Protein AF-A0A0Q5NNZ1-F1 (afdb_monomer_lite)

Radius of gyration: 16.27 Å; chains: 1; bounding box: 31×45×41 Å

Secondary structure (DSSP, 8-state):
---SSTTTTTTTT--HHHHHHHHHHH--HHHHHHHHHHHHHHHHTT-TTGGGSSS--HHHHHHHHHHHHHHHHHHHHHHHTTSS-----

pLDDT: mean 70.69, std 14.42, range [41.53, 89.06]

Foldseek 3Di:
DDDPPVPPVVVVPDALVRLQVVLVVPDDPVRLVVLVVLVCCCVVVVDPCSVVPDPADPVNSVVSVVSVVSNVVSVVVCCVVVVDPDDDD

Structure (mmCIF, N/CA/C/O backbone):
data_AF-A0A0Q5NNZ1-F1
#
_entry.id   AF-A0A0Q5NNZ1-F1
#
loop_
_atom_site.group_PDB
_atom_site.id
_atom_site.type_symbol
_atom_site.label_atom_id
_atom_site.label_alt_id
_atom_site.label_comp_id
_atom_site.label_asym_id
_atom_site.label_entity_id
_atom_site.label_seq_id
_atom_site.pdbx_PDB_ins_code
_atom_site.Cartn_x
_atom_site.Cartn_y
_atom_site.Cartn_z
_atom_site.occupancy
_atom_site.B_iso_or_equiv
_atom_site.auth_seq_id
_atom_site.auth_comp_id
_atom_site.auth_asym_id
_atom_site.auth_atom_id
_atom_site.pdbx_PDB_model_num
ATOM 1 N N . MET A 1 1 ? 12.596 30.151 -0.303 1.00 41.75 1 MET A N 1
ATOM 2 C CA . MET A 1 1 ? 12.304 28.857 -0.946 1.00 41.75 1 MET A CA 1
ATOM 3 C C . MET A 1 1 ? 12.416 27.811 0.150 1.00 41.75 1 MET A C 1
ATOM 5 O O . MET A 1 1 ? 13.527 27.447 0.496 1.00 41.75 1 MET A O 1
ATOM 9 N N . SER A 1 2 ? 11.294 27.456 0.774 1.00 42.50 2 SER A N 1
ATOM 10 C CA . SER A 1 2 ? 11.207 26.424 1.815 1.00 42.50 2 SER A CA 1
ATOM 11 C C . SER A 1 2 ? 9.897 25.689 1.579 1.00 42.50 2 SER A C 1
ATOM 13 O O . SER A 1 2 ? 8.838 26.241 1.854 1.00 42.50 2 SER A O 1
ATOM 15 N N . THR A 1 3 ? 9.965 24.504 0.983 1.00 46.28 3 THR A N 1
ATOM 16 C CA . THR A 1 3 ? 8.795 23.648 0.713 1.00 46.28 3 THR A CA 1
ATOM 17 C C . THR A 1 3 ? 9.045 22.202 1.143 1.00 46.28 3 THR A C 1
ATOM 19 O O . THR A 1 3 ? 8.375 21.300 0.662 1.00 46.28 3 THR A O 1
ATOM 22 N N . SER A 1 4 ? 10.014 21.962 2.032 1.00 49.94 4 SER A N 1
ATOM 23 C CA . SER A 1 4 ? 10.429 20.600 2.398 1.00 49.94 4 SER A CA 1
ATOM 24 C C . SER A 1 4 ? 9.881 20.112 3.744 1.00 49.94 4 SER A C 1
ATOM 26 O O . SER A 1 4 ? 9.879 18.909 3.968 1.00 49.94 4 SER A O 1
ATOM 28 N N . ASP A 1 5 ? 9.366 20.997 4.605 1.00 43.38 5 ASP A N 1
ATOM 29 C CA . ASP A 1 5 ? 8.893 20.614 5.951 1.00 43.38 5 ASP A CA 1
ATOM 30 C C . ASP A 1 5 ? 7.370 20.402 6.033 1.00 43.38 5 ASP A C 1
ATOM 32 O O . ASP A 1 5 ? 6.869 19.776 6.962 1.00 43.38 5 ASP A O 1
ATOM 36 N N . SER A 1 6 ? 6.611 20.875 5.041 1.00 41.53 6 SER A N 1
ATOM 37 C CA . SER A 1 6 ? 5.142 20.931 5.099 1.00 41.53 6 SER A CA 1
ATOM 38 C C . SER A 1 6 ? 4.439 19.585 4.903 1.00 41.53 6 SER A C 1
ATOM 40 O O . SER A 1 6 ? 3.266 19.470 5.235 1.00 41.53 6 SER A O 1
ATOM 42 N N . ASN A 1 7 ? 5.132 18.571 4.378 1.00 45.19 7 ASN A N 1
ATOM 43 C CA . ASN A 1 7 ? 4.523 17.266 4.102 1.00 45.19 7 ASN A CA 1
ATOM 44 C C . ASN A 1 7 ? 4.684 16.266 5.254 1.00 45.19 7 ASN A C 1
ATOM 46 O O . ASN A 1 7 ? 3.914 15.319 5.320 1.00 45.19 7 ASN A O 1
ATOM 50 N N . LEU A 1 8 ? 5.642 16.451 6.171 1.00 42.03 8 LEU A N 1
ATOM 51 C CA . LEU A 1 8 ? 5.861 15.507 7.279 1.00 42.03 8 LEU A CA 1
ATOM 52 C C . LEU A 1 8 ? 4.895 15.719 8.453 1.00 42.03 8 LEU A C 1
ATOM 54 O O . LEU A 1 8 ? 4.495 14.748 9.093 1.00 42.03 8 LEU A O 1
ATOM 58 N N . GLU A 1 9 ? 4.486 16.961 8.724 1.00 43.53 9 GLU A N 1
ATOM 59 C CA . GLU A 1 9 ? 3.516 17.251 9.793 1.00 43.53 9 GLU A CA 1
ATOM 60 C C . GLU A 1 9 ? 2.104 16.751 9.454 1.00 43.53 9 GLU A C 1
ATOM 62 O O . GLU A 1 9 ? 1.355 16.367 10.352 1.00 43.53 9 GLU A O 1
ATOM 67 N N . ASP A 1 10 ? 1.766 16.663 8.165 1.00 48.75 10 ASP A N 1
ATOM 68 C CA . ASP A 1 10 ? 0.453 16.199 7.702 1.00 48.75 10 ASP A CA 1
ATOM 69 C C . ASP A 1 10 ? 0.330 14.660 7.680 1.00 48.75 10 ASP A C 1
ATOM 71 O O . ASP A 1 10 ? -0.766 14.101 7.654 1.00 48.75 10 ASP A O 1
ATOM 75 N N . ILE A 1 11 ? 1.461 13.948 7.746 1.00 47.16 11 ILE A N 1
ATOM 76 C CA . ILE A 1 11 ? 1.511 12.477 7.761 1.00 47.16 11 ILE A CA 1
ATOM 77 C C . ILE A 1 11 ? 1.214 11.922 9.166 1.00 47.16 11 ILE A C 1
ATOM 79 O O . ILE A 1 11 ? 0.594 10.868 9.292 1.00 47.16 11 ILE A O 1
ATOM 83 N N . ASN A 1 12 ? 1.555 12.657 10.232 1.00 53.56 12 ASN A N 1
ATOM 84 C CA . ASN A 1 12 ? 1.268 12.258 11.620 1.00 53.56 12 ASN A CA 1
ATOM 85 C C . ASN A 1 12 ? -0.169 12.576 12.089 1.00 53.56 12 ASN A C 1
ATOM 87 O O . ASN A 1 12 ? -0.519 12.256 13.225 1.00 53.56 12 ASN A O 1
ATOM 91 N N . SER A 1 13 ? -1.001 13.212 11.256 1.00 63.53 13 SER A N 1
ATOM 92 C CA . SER A 1 13 ? -2.353 13.659 11.635 1.00 63.53 13 SER A CA 1
ATOM 93 C C . SER A 1 13 ? -3.475 12.694 11.220 1.00 63.53 13 SER A C 1
ATOM 95 O O . SER A 1 13 ? -4.605 12.815 11.703 1.00 63.53 13 SER A O 1
ATOM 97 N N . LYS A 1 14 ? -3.190 11.733 10.330 1.00 72.19 14 LYS A N 1
ATOM 98 C CA . LYS A 1 14 ? -4.208 10.838 9.767 1.00 72.19 14 LYS A CA 1
ATOM 99 C C . LYS A 1 14 ? -4.577 9.737 10.757 1.00 72.19 14 LYS A C 1
ATOM 101 O O . LYS A 1 14 ? -3.727 9.031 11.287 1.00 72.19 14 LYS A O 1
ATOM 106 N N . THR A 1 15 ? -5.873 9.545 10.969 1.00 85.12 15 THR A N 1
ATOM 107 C CA . THR A 1 15 ? -6.382 8.373 11.693 1.00 85.12 15 THR A CA 1
ATOM 108 C C . THR A 1 15 ? -6.179 7.099 10.861 1.00 85.12 15 THR A C 1
ATOM 110 O O . THR A 1 15 ? -6.163 7.177 9.628 1.00 85.12 15 THR A O 1
ATOM 113 N N . PRO A 1 16 ? -6.119 5.907 11.482 1.00 82.19 16 PRO A N 1
ATOM 114 C CA . PRO A 1 16 ? -6.016 4.645 10.745 1.00 82.19 16 PRO A CA 1
ATOM 115 C C . PRO A 1 16 ? -7.100 4.472 9.665 1.00 82.19 16 PRO A C 1
ATOM 117 O O . PRO A 1 16 ? -6.822 3.990 8.571 1.00 82.19 16 PRO A O 1
ATOM 120 N N . ALA A 1 17 ? -8.326 4.940 9.925 1.00 80.56 17 ALA A N 1
ATOM 121 C CA . ALA A 1 17 ? -9.411 4.923 8.943 1.00 80.56 17 ALA A CA 1
ATOM 122 C C . ALA A 1 17 ? -9.113 5.808 7.719 1.00 80.56 17 ALA A C 1
ATOM 124 O O . ALA A 1 17 ? -9.343 5.383 6.590 1.00 80.56 17 ALA A O 1
ATOM 125 N N . GLN A 1 18 ? -8.550 7.001 7.930 1.00 81.62 18 GLN A N 1
ATOM 126 C CA . GLN A 1 18 ? -8.149 7.905 6.846 1.00 81.62 18 GLN A CA 1
ATOM 127 C C . GLN A 1 18 ? -6.960 7.362 6.050 1.00 81.62 18 GLN A C 1
ATOM 129 O O . GLN A 1 18 ? -6.895 7.575 4.844 1.00 81.62 18 GLN A O 1
ATOM 134 N N . MET A 1 19 ? -6.033 6.645 6.691 1.00 80.69 19 MET A N 1
ATOM 135 C CA . MET A 1 19 ? -4.933 5.967 5.993 1.00 80.69 19 MET A CA 1
ATOM 136 C C . MET A 1 19 ? -5.460 4.853 5.078 1.00 80.69 19 MET A C 1
ATOM 138 O O . MET A 1 19 ? -5.095 4.792 3.905 1.00 80.69 19 MET A O 1
ATOM 142 N N . ILE A 1 20 ? -6.389 4.030 5.576 1.00 82.06 20 ILE A N 1
ATOM 143 C CA . ILE A 1 20 ? -7.047 2.977 4.786 1.00 82.06 20 ILE A CA 1
ATOM 144 C C . ILE A 1 20 ? -7.835 3.582 3.616 1.00 82.06 20 ILE A C 1
ATOM 146 O O . ILE A 1 20 ? -7.711 3.125 2.481 1.00 82.06 20 ILE A O 1
ATOM 150 N N . GLU A 1 21 ? -8.625 4.625 3.870 1.00 81.81 21 GLU A N 1
ATOM 151 C CA . GLU A 1 21 ? -9.394 5.323 2.835 1.00 81.81 21 GLU A CA 1
ATOM 152 C C . GLU A 1 21 ? -8.475 5.951 1.775 1.00 81.81 21 GLU A C 1
ATOM 154 O O . GLU A 1 21 ? -8.703 5.787 0.576 1.00 81.81 21 GLU A O 1
ATOM 159 N N . SER A 1 22 ? -7.387 6.601 2.200 1.00 80.25 22 SER A N 1
ATOM 160 C CA . SER A 1 22 ? -6.374 7.172 1.307 1.00 80.25 22 SER A CA 1
ATOM 161 C C . SER A 1 22 ? -5.746 6.103 0.412 1.00 80.25 22 SER A C 1
ATOM 163 O O . SER A 1 22 ? -5.579 6.336 -0.786 1.00 80.25 22 SER A O 1
ATOM 165 N N . PHE A 1 23 ? -5.442 4.921 0.956 1.00 83.44 23 PHE A N 1
ATOM 166 C CA . PHE A 1 23 ? -4.901 3.806 0.183 1.00 83.44 23 PHE A CA 1
ATOM 167 C C . PHE A 1 23 ? -5.863 3.364 -0.929 1.00 83.44 23 PHE A C 1
ATOM 169 O O . PHE A 1 23 ? -5.472 3.320 -2.096 1.00 83.44 23 PHE A O 1
ATOM 176 N N . TYR A 1 24 ? -7.133 3.103 -0.597 1.00 80.25 24 TYR A N 1
ATOM 177 C CA . TYR A 1 24 ? -8.134 2.656 -1.575 1.00 80.25 24 TYR A CA 1
ATOM 178 C C . TYR A 1 24 ? -8.489 3.718 -2.621 1.00 80.25 24 TYR A C 1
ATOM 180 O O . TYR A 1 24 ? -8.804 3.372 -3.759 1.00 80.25 24 TYR A O 1
ATOM 188 N N . ASN A 1 25 ? -8.425 5.001 -2.260 1.00 82.00 25 ASN A N 1
ATOM 189 C CA . ASN A 1 25 ? -8.665 6.099 -3.198 1.00 82.00 25 ASN A CA 1
ATOM 190 C C . ASN A 1 25 ? -7.498 6.307 -4.173 1.00 82.00 25 ASN A C 1
ATOM 192 O O . ASN A 1 25 ? -7.707 6.778 -5.291 1.00 82.00 25 ASN A O 1
ATOM 196 N N . THR A 1 26 ? -6.275 5.968 -3.759 1.00 78.25 26 THR A N 1
ATOM 197 C CA . THR A 1 26 ? -5.054 6.234 -4.537 1.00 78.25 26 THR A CA 1
ATOM 198 C C . THR A 1 26 ? -4.650 5.047 -5.410 1.00 78.25 26 THR A C 1
ATOM 200 O O . THR A 1 26 ? -4.102 5.230 -6.502 1.00 78.25 26 THR A O 1
ATOM 203 N N . HIS A 1 27 ? -4.930 3.820 -4.961 1.00 80.19 27 HIS A N 1
ATOM 204 C CA . HIS A 1 27 ? -4.456 2.606 -5.618 1.00 80.19 27 HIS A CA 1
ATOM 205 C C . HIS A 1 27 ? -5.579 1.606 -5.869 1.00 80.19 27 HIS A C 1
ATOM 207 O O . HIS A 1 27 ? -6.354 1.256 -4.983 1.00 80.19 27 HIS A O 1
ATOM 213 N N . THR A 1 28 ? -5.618 1.074 -7.089 1.00 82.50 28 THR A N 1
ATOM 214 C CA . THR A 1 28 ? -6.441 -0.094 -7.410 1.00 82.50 28 THR A CA 1
ATOM 215 C C . THR A 1 28 ? -5.667 -1.375 -7.110 1.00 82.50 28 THR A C 1
ATOM 217 O O . THR A 1 28 ? -4.437 -1.410 -7.190 1.00 82.50 28 THR A O 1
ATOM 220 N N . ILE A 1 29 ? -6.388 -2.464 -6.825 1.00 78.12 29 ILE A N 1
ATOM 221 C CA . ILE A 1 29 ? -5.787 -3.794 -6.622 1.00 78.12 29 ILE A CA 1
ATOM 222 C C . ILE A 1 29 ? -4.901 -4.185 -7.816 1.00 78.12 29 ILE A C 1
ATOM 224 O O . ILE A 1 29 ? -3.824 -4.747 -7.629 1.00 78.12 29 ILE A O 1
ATOM 228 N N . ASP A 1 30 ? -5.336 -3.873 -9.037 1.00 77.31 30 ASP A N 1
ATOM 229 C CA . ASP A 1 30 ? -4.593 -4.207 -10.253 1.00 77.31 30 ASP A CA 1
ATOM 230 C C . ASP A 1 30 ? -3.301 -3.395 -10.386 1.00 77.31 30 ASP A C 1
ATOM 232 O O . ASP A 1 30 ? -2.276 -3.958 -10.768 1.00 77.31 30 ASP A O 1
ATOM 236 N N . LYS A 1 31 ? -3.313 -2.112 -9.992 1.00 77.75 31 LYS A N 1
ATOM 237 C CA . LYS A 1 31 ? -2.108 -1.273 -9.949 1.00 77.75 31 LYS A CA 1
ATOM 238 C C . LYS A 1 31 ? -1.091 -1.834 -8.954 1.00 77.75 31 LYS A C 1
ATOM 240 O O . LYS A 1 31 ? 0.060 -2.033 -9.316 1.00 77.75 31 LYS A O 1
ATOM 245 N N . VAL A 1 32 ? -1.534 -2.186 -7.744 1.00 79.00 32 VAL A N 1
ATOM 246 C CA . VAL A 1 32 ? -0.668 -2.803 -6.723 1.00 79.00 32 VAL A CA 1
ATOM 247 C C . VAL A 1 32 ? -0.054 -4.109 -7.235 1.00 79.00 32 VAL A C 1
ATOM 249 O O . VAL A 1 32 ? 1.150 -4.318 -7.115 1.00 79.00 32 VAL A O 1
ATOM 252 N N . LYS A 1 33 ? -0.861 -4.988 -7.843 1.00 76.69 33 LYS A N 1
ATOM 253 C CA . LYS A 1 33 ? -0.381 -6.264 -8.396 1.00 76.69 33 LYS A CA 1
ATOM 254 C C . LYS A 1 33 ? 0.656 -6.071 -9.498 1.00 76.69 33 LYS A C 1
ATOM 256 O O . LYS A 1 33 ? 1.661 -6.777 -9.492 1.00 76.69 33 LYS A O 1
ATOM 261 N N . LEU A 1 34 ? 0.399 -5.158 -10.434 1.00 78.69 34 LEU A N 1
ATOM 262 C CA . LEU A 1 34 ? 1.304 -4.882 -11.546 1.00 78.69 34 LEU A CA 1
ATOM 263 C C . LEU A 1 34 ? 2.648 -4.360 -11.025 1.00 78.69 34 LEU A C 1
ATOM 265 O O . LEU A 1 34 ? 3.682 -4.947 -11.329 1.00 78.69 34 LEU A O 1
ATOM 269 N N . THR A 1 35 ? 2.620 -3.359 -10.144 1.00 76.94 35 THR A N 1
ATOM 270 C CA . THR A 1 35 ? 3.830 -2.776 -9.554 1.00 76.94 35 THR A CA 1
ATOM 271 C C . THR A 1 35 ? 4.642 -3.794 -8.744 1.00 76.94 35 THR A C 1
ATOM 273 O O . THR A 1 35 ? 5.866 -3.837 -8.854 1.00 76.94 35 THR A O 1
ATOM 276 N N . LEU A 1 36 ? 3.992 -4.667 -7.963 1.00 79.62 36 LEU A N 1
ATOM 277 C CA . LEU A 1 36 ? 4.688 -5.727 -7.221 1.00 79.62 36 LEU A CA 1
ATOM 278 C C . LEU A 1 36 ? 5.309 -6.782 -8.147 1.00 79.62 36 LEU A C 1
ATOM 280 O O . LEU A 1 36 ? 6.425 -7.242 -7.896 1.00 79.62 36 LEU A O 1
ATOM 284 N N . LEU A 1 37 ? 4.604 -7.171 -9.215 1.00 74.31 37 LEU A N 1
ATOM 285 C CA . LEU A 1 37 ? 5.122 -8.104 -10.215 1.00 74.31 37 LEU A CA 1
ATOM 286 C C . LEU A 1 37 ? 6.358 -7.529 -10.917 1.00 74.31 37 LEU A C 1
ATOM 288 O O . LEU A 1 37 ? 7.332 -8.249 -11.124 1.00 74.31 37 LEU A O 1
ATOM 292 N N . GLU A 1 38 ? 6.337 -6.240 -11.240 1.00 71.50 38 GLU A N 1
ATOM 293 C CA . GLU A 1 38 ? 7.446 -5.530 -11.880 1.00 71.50 38 GLU A CA 1
ATOM 294 C C . GLU A 1 38 ? 8.657 -5.399 -10.954 1.00 71.50 38 GLU A C 1
ATOM 296 O O . GLU A 1 38 ? 9.773 -5.731 -11.354 1.00 71.50 38 GLU A O 1
ATOM 301 N N . ALA A 1 39 ? 8.444 -5.011 -9.692 1.00 71.38 39 ALA A N 1
ATOM 302 C CA . ALA A 1 39 ? 9.508 -4.963 -8.690 1.00 71.38 39 ALA A CA 1
ATOM 303 C C . ALA A 1 39 ? 10.162 -6.344 -8.499 1.00 71.38 39 ALA A C 1
ATOM 305 O O . ALA A 1 39 ? 11.391 -6.463 -8.457 1.00 71.38 39 ALA A O 1
ATOM 306 N N . PHE A 1 40 ? 9.349 -7.406 -8.453 1.00 72.50 40 PHE A N 1
ATOM 307 C CA . PHE A 1 40 ? 9.842 -8.780 -8.388 1.00 72.50 40 PHE A CA 1
ATOM 308 C C . PHE A 1 40 ? 10.638 -9.167 -9.638 1.00 72.50 40 PHE A C 1
ATOM 310 O O . PHE A 1 40 ? 11.711 -9.749 -9.510 1.00 72.50 40 PHE A O 1
ATOM 317 N N . GLN A 1 41 ? 10.154 -8.838 -10.839 1.00 67.25 41 GLN A N 1
ATOM 318 C CA . GLN A 1 41 ? 10.866 -9.111 -12.090 1.00 67.25 41 GLN A CA 1
ATOM 319 C C . GLN A 1 41 ? 12.213 -8.382 -12.152 1.00 67.25 41 GLN A C 1
ATOM 321 O O . GLN A 1 41 ? 13.215 -9.009 -12.492 1.00 67.25 41 GLN A O 1
ATOM 326 N N . GLY A 1 42 ? 12.265 -7.103 -11.767 1.00 66.44 42 GLY A N 1
ATOM 327 C CA . GLY A 1 42 ? 13.506 -6.326 -11.711 1.00 66.44 42 GLY A CA 1
ATOM 328 C C . GLY A 1 42 ? 14.537 -6.924 -10.747 1.00 66.44 42 GLY A C 1
ATOM 329 O O . GLY A 1 42 ? 15.713 -7.045 -11.092 1.00 66.44 42 GLY A O 1
ATOM 330 N N . TYR A 1 43 ? 14.096 -7.370 -9.566 1.00 65.94 43 TYR A N 1
ATOM 331 C CA . TYR A 1 43 ? 14.965 -8.023 -8.584 1.00 65.94 43 TYR A CA 1
ATOM 332 C C . TYR A 1 43 ? 15.409 -9.429 -9.026 1.00 65.94 43 TYR A C 1
ATOM 334 O O . TYR A 1 43 ? 16.597 -9.749 -8.998 1.00 65.94 43 TYR A O 1
ATOM 342 N N . ALA A 1 44 ? 14.466 -10.272 -9.458 1.00 65.69 44 ALA A N 1
ATOM 343 C CA . ALA A 1 44 ? 14.708 -11.679 -9.778 1.00 65.69 44 ALA A CA 1
ATOM 344 C C . ALA A 1 44 ? 15.554 -11.871 -11.043 1.00 65.69 44 ALA A C 1
ATOM 346 O O . ALA A 1 44 ? 16.326 -12.826 -11.125 1.00 65.69 44 ALA A O 1
ATOM 347 N N . LEU A 1 45 ? 15.430 -10.974 -12.025 1.00 64.06 45 LEU A N 1
ATOM 348 C CA . LEU A 1 45 ? 16.207 -11.049 -13.262 1.00 64.06 45 LEU A CA 1
ATOM 349 C C . LEU A 1 45 ? 17.621 -10.469 -13.113 1.00 64.06 45 LEU A C 1
ATOM 351 O O . LEU A 1 45 ? 18.410 -10.584 -14.048 1.00 64.06 45 LEU A O 1
ATOM 355 N N . ASN A 1 46 ? 17.961 -9.896 -11.946 1.00 58.59 46 ASN A N 1
ATOM 356 C CA . ASN A 1 46 ? 19.239 -9.229 -11.661 1.00 58.59 46 ASN A CA 1
ATOM 357 C C . ASN A 1 46 ? 19.648 -8.244 -12.771 1.00 58.59 46 ASN A C 1
ATOM 359 O O . ASN A 1 46 ? 20.828 -8.051 -13.074 1.00 58.59 46 ASN A O 1
ATOM 363 N N . ASP A 1 47 ? 18.640 -7.667 -13.418 1.00 56.62 47 ASP A N 1
ATOM 364 C CA . ASP A 1 47 ? 18.790 -6.905 -14.633 1.00 56.62 47 ASP A CA 1
ATOM 365 C C . ASP A 1 47 ? 18.221 -5.517 -14.387 1.00 56.62 47 ASP A C 1
ATOM 367 O O . ASP A 1 47 ? 17.012 -5.293 -14.413 1.00 56.62 47 ASP A O 1
ATOM 371 N N . LYS A 1 48 ? 19.119 -4.554 -14.164 1.00 53.00 48 LYS A N 1
ATOM 372 C CA . LYS A 1 48 ? 18.759 -3.131 -14.138 1.00 53.00 48 LYS A CA 1
ATOM 373 C C . LYS A 1 48 ? 18.185 -2.659 -15.483 1.00 53.00 48 LYS A C 1
ATOM 375 O O . LYS A 1 48 ? 17.609 -1.580 -15.544 1.00 53.00 48 LYS A O 1
ATOM 380 N N . SER A 1 49 ? 18.315 -3.461 -16.545 1.00 52.53 49 SER A N 1
ATOM 381 C CA . SER A 1 49 ? 17.668 -3.259 -17.842 1.00 52.53 49 SER A CA 1
ATOM 382 C C . SER A 1 49 ? 16.213 -3.762 -17.873 1.00 52.53 49 SER A C 1
ATOM 384 O O . SER A 1 49 ? 15.459 -3.389 -18.766 1.00 52.53 49 SER A O 1
ATOM 386 N N . GLY A 1 50 ? 15.758 -4.515 -16.863 1.00 48.59 50 GLY A N 1
ATOM 387 C CA . GLY A 1 50 ? 14.359 -4.938 -16.705 1.00 48.59 50 GLY A CA 1
ATOM 388 C C . GLY A 1 50 ? 13.380 -3.780 -16.480 1.00 48.59 50 GLY A C 1
ATOM 389 O O . GLY A 1 50 ? 12.201 -3.908 -16.797 1.00 48.59 50 GLY A O 1
ATOM 390 N N . PHE A 1 51 ? 13.883 -2.619 -16.049 1.00 50.97 51 PHE A N 1
ATOM 391 C CA . PHE A 1 51 ? 13.132 -1.360 -16.020 1.00 50.97 51 PHE A CA 1
ATOM 392 C C . PHE A 1 51 ? 12.900 -0.751 -17.422 1.00 50.97 51 PHE A C 1
ATOM 394 O O . PHE A 1 51 ? 12.182 0.232 -17.548 1.00 50.97 51 PHE A O 1
ATOM 401 N N . LEU A 1 52 ? 13.475 -1.306 -18.503 1.00 49.66 52 LEU A N 1
ATOM 402 C CA . LEU A 1 52 ? 13.425 -0.715 -19.855 1.00 49.66 52 LEU A CA 1
ATOM 403 C C . LEU A 1 52 ? 12.235 -1.150 -20.723 1.00 49.66 52 LEU A C 1
ATOM 405 O O . LEU A 1 52 ? 12.280 -0.958 -21.940 1.00 49.66 52 LEU A O 1
ATOM 409 N N . LYS A 1 53 ? 11.174 -1.745 -20.169 1.00 51.78 53 LYS A N 1
ATOM 410 C CA . LYS A 1 53 ? 10.029 -2.163 -21.005 1.00 51.78 53 LYS A CA 1
ATOM 411 C C . LYS A 1 53 ? 8.653 -1.704 -20.569 1.00 51.78 53 LYS A C 1
ATOM 413 O O . LYS A 1 53 ? 7.726 -1.872 -21.359 1.00 51.78 53 LYS A O 1
ATOM 418 N N . LEU A 1 54 ? 8.501 -1.118 -19.391 1.00 53.84 54 LEU A N 1
ATOM 419 C CA . LEU A 1 54 ? 7.208 -0.633 -18.928 1.00 53.84 54 LEU A CA 1
ATOM 420 C C . LEU A 1 54 ? 7.411 0.755 -18.331 1.00 53.84 54 LEU A C 1
ATOM 422 O O . LEU A 1 54 ? 8.397 0.995 -17.645 1.00 53.84 54 LEU A O 1
ATOM 426 N N . ASP A 1 55 ? 6.513 1.669 -18.688 1.00 60.44 55 ASP A N 1
ATOM 427 C CA . ASP A 1 55 ? 6.549 3.122 -18.454 1.00 60.44 55 ASP A CA 1
ATOM 428 C C . ASP A 1 55 ? 6.328 3.487 -16.967 1.00 60.44 55 ASP A C 1
ATOM 430 O O . ASP A 1 55 ? 5.636 4.450 -16.645 1.00 60.44 55 ASP A O 1
ATOM 434 N N . ILE A 1 56 ? 6.846 2.657 -16.053 1.00 64.06 56 ILE A N 1
ATOM 435 C CA . ILE A 1 56 ? 6.683 2.764 -14.604 1.00 64.06 56 ILE A CA 1
ATOM 436 C C . ILE A 1 56 ? 8.051 3.023 -13.975 1.00 64.06 56 ILE A C 1
ATOM 438 O O . ILE A 1 56 ? 8.966 2.201 -14.039 1.00 64.06 56 ILE A O 1
ATOM 442 N N . GLY A 1 57 ? 8.196 4.214 -13.396 1.00 69.81 57 GLY A N 1
ATOM 443 C CA . GLY A 1 57 ? 9.443 4.678 -12.790 1.00 69.81 57 GLY A CA 1
ATOM 444 C C . GLY A 1 57 ? 9.676 4.125 -11.381 1.00 69.81 57 GLY A C 1
ATOM 445 O O . GLY A 1 57 ? 8.741 3.742 -10.682 1.00 69.81 57 GLY A O 1
ATOM 446 N N . GLU A 1 58 ? 10.932 4.158 -10.926 1.00 71.31 58 GLU A N 1
ATOM 447 C CA . GLU A 1 58 ? 11.343 3.773 -9.561 1.00 71.31 58 GLU A CA 1
ATOM 448 C C . GLU A 1 58 ? 10.564 4.529 -8.465 1.00 71.31 58 GLU A C 1
ATOM 450 O O . GLU A 1 58 ? 10.225 3.962 -7.426 1.00 71.31 58 GLU A O 1
ATOM 455 N N . GLU A 1 59 ? 10.218 5.792 -8.719 1.00 75.44 59 GLU A N 1
ATOM 456 C CA . GLU A 1 59 ? 9.402 6.627 -7.830 1.00 75.44 59 GLU A CA 1
ATOM 457 C C . GLU A 1 59 ? 7.995 6.047 -7.630 1.00 75.44 59 GLU A C 1
ATOM 459 O O . GLU A 1 59 ? 7.552 5.886 -6.499 1.00 75.44 59 GLU A O 1
ATOM 464 N N . GLN A 1 60 ? 7.333 5.616 -8.707 1.00 74.19 60 GLN A N 1
ATOM 465 C CA . GLN A 1 60 ? 5.996 5.016 -8.632 1.00 74.19 60 GLN A CA 1
ATOM 466 C C . GLN A 1 60 ? 6.006 3.673 -7.897 1.00 74.19 60 GLN A C 1
ATOM 468 O O . GLN A 1 60 ? 5.061 3.344 -7.180 1.00 74.19 60 GLN A O 1
ATOM 473 N N . VAL A 1 61 ? 7.079 2.894 -8.060 1.00 76.50 61 VAL A N 1
ATOM 474 C CA . VAL A 1 61 ? 7.276 1.658 -7.296 1.00 76.50 61 VAL A CA 1
ATOM 475 C C . VAL A 1 61 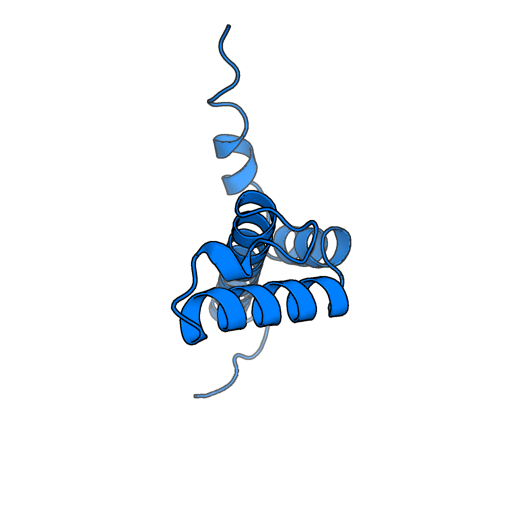? 7.395 1.984 -5.808 1.00 76.50 61 VAL A C 1
ATOM 477 O O . VAL A 1 61 ? 6.710 1.372 -4.988 1.00 76.50 61 VAL A O 1
ATOM 480 N N . SER A 1 62 ? 8.213 2.982 -5.470 1.00 76.25 62 SER A N 1
ATOM 481 C CA . SER A 1 62 ? 8.444 3.420 -4.090 1.00 76.25 62 SER A CA 1
ATOM 482 C C . SER A 1 62 ? 7.157 3.933 -3.435 1.00 76.25 62 SER A C 1
ATOM 484 O O . SER A 1 62 ? 6.816 3.481 -2.347 1.00 76.25 62 SER A O 1
ATOM 486 N N . GLU A 1 63 ? 6.368 4.755 -4.136 1.00 81.06 63 GLU A N 1
ATOM 487 C CA . GLU A 1 63 ? 5.064 5.246 -3.665 1.00 81.06 63 GLU A CA 1
ATOM 488 C C . GLU A 1 63 ? 4.088 4.114 -3.312 1.00 81.06 63 GLU A C 1
ATOM 490 O O . GLU A 1 63 ? 3.363 4.192 -2.314 1.00 81.06 63 GLU A O 1
ATOM 495 N N . VAL A 1 64 ? 4.043 3.049 -4.121 1.00 80.38 64 VAL A N 1
ATOM 496 C CA . VAL A 1 64 ? 3.184 1.886 -3.851 1.00 80.38 64 VAL A CA 1
ATOM 497 C C . VAL A 1 64 ? 3.672 1.127 -2.618 1.00 80.38 64 VAL A C 1
ATOM 499 O O . VAL A 1 64 ? 2.847 0.742 -1.789 1.00 80.38 64 VAL A O 1
ATOM 502 N N . PHE 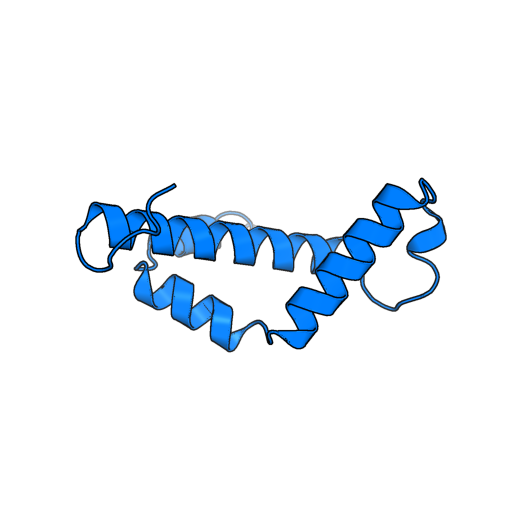A 1 65 ? 4.985 0.934 -2.459 1.00 81.88 65 PHE A N 1
ATOM 503 C CA . PHE A 1 65 ? 5.541 0.301 -1.259 1.00 81.88 65 PHE A CA 1
ATOM 504 C C . PHE A 1 65 ? 5.275 1.125 0.002 1.00 81.88 65 PHE A C 1
ATOM 506 O O . PHE A 1 65 ? 4.809 0.560 0.991 1.00 81.88 65 PHE A O 1
ATOM 513 N N . ASP A 1 66 ? 5.486 2.440 -0.042 1.00 82.88 66 ASP A N 1
ATOM 514 C CA . ASP A 1 66 ? 5.202 3.336 1.081 1.00 82.88 66 ASP A CA 1
ATOM 515 C C . ASP A 1 66 ? 3.717 3.283 1.463 1.00 82.88 66 ASP A C 1
ATOM 517 O O . ASP A 1 66 ? 3.375 3.079 2.629 1.00 82.88 66 ASP A O 1
ATOM 521 N N . SER A 1 67 ? 2.825 3.329 0.469 1.00 79.69 67 SER A N 1
ATOM 522 C CA . SER A 1 67 ? 1.376 3.218 0.686 1.00 79.69 67 SER A CA 1
ATOM 523 C C . SER A 1 67 ? 0.977 1.866 1.300 1.00 79.69 67 SER A C 1
ATOM 525 O O . SER A 1 67 ? 0.094 1.802 2.156 1.00 79.69 67 SER A O 1
ATOM 527 N N . LEU A 1 68 ? 1.621 0.765 0.891 1.00 84.81 68 LEU A N 1
ATOM 528 C CA . LEU A 1 68 ? 1.391 -0.563 1.474 1.00 84.81 68 LEU A CA 1
ATOM 529 C C . LEU A 1 68 ? 1.878 -0.644 2.927 1.00 84.81 68 LEU A C 1
ATOM 531 O O . LEU A 1 68 ? 1.205 -1.250 3.760 1.00 84.81 68 LEU A O 1
ATOM 535 N N . ILE A 1 69 ? 3.019 -0.028 3.244 1.00 83.06 69 ILE A N 1
ATOM 536 C CA . ILE A 1 69 ? 3.545 0.043 4.614 1.00 83.06 69 ILE A CA 1
ATOM 537 C C . ILE A 1 69 ? 2.582 0.830 5.510 1.00 83.06 69 ILE A C 1
ATOM 539 O O . ILE A 1 69 ? 2.285 0.388 6.622 1.00 83.06 69 ILE A O 1
ATOM 543 N N . GLU A 1 70 ? 2.057 1.962 5.034 1.00 83.88 70 GLU A N 1
ATOM 544 C CA . GLU A 1 70 ? 1.046 2.741 5.761 1.00 83.88 70 GLU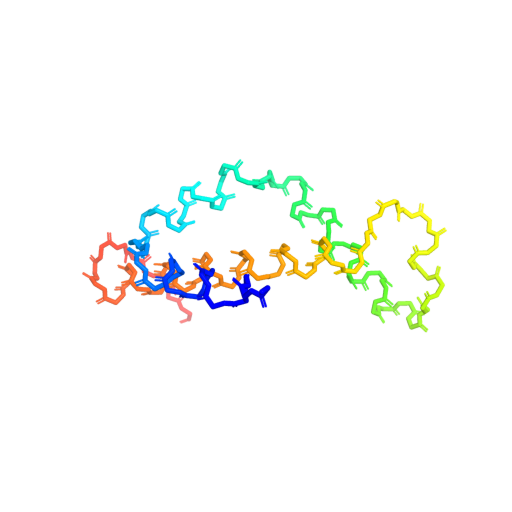 A CA 1
ATOM 545 C C . GLU A 1 70 ? -0.228 1.931 6.021 1.00 83.88 70 GLU A C 1
ATOM 547 O O . GLU A 1 70 ? -0.748 1.944 7.138 1.00 83.88 70 GLU A O 1
ATOM 552 N N . LEU A 1 71 ? -0.698 1.173 5.026 1.00 86.19 71 LEU A N 1
ATOM 553 C CA . LEU A 1 71 ? -1.863 0.306 5.185 1.00 86.19 71 LEU A CA 1
ATOM 554 C C . LEU A 1 71 ? -1.640 -0.753 6.274 1.00 86.19 71 LEU A C 1
ATOM 556 O O . LEU A 1 71 ? -2.517 -0.958 7.114 1.00 86.19 71 LEU A O 1
ATOM 560 N N . VAL A 1 72 ? -0.476 -1.411 6.283 1.00 84.62 72 VAL A N 1
ATOM 561 C CA . VAL A 1 72 ? -0.139 -2.411 7.310 1.00 84.62 72 VAL A CA 1
ATOM 562 C C . VAL A 1 72 ? -0.115 -1.774 8.700 1.00 84.62 72 VAL A C 1
ATOM 564 O O . VAL A 1 72 ? -0.761 -2.300 9.603 1.00 84.62 72 VAL A O 1
ATOM 567 N N . ARG A 1 73 ? 0.528 -0.610 8.862 1.00 82.75 73 ARG A N 1
ATOM 568 C CA . ARG A 1 73 ? 0.557 0.120 10.144 1.00 82.75 73 ARG A CA 1
ATOM 569 C C . ARG A 1 73 ? -0.842 0.485 10.638 1.00 82.75 73 ARG A C 1
ATOM 571 O O . ARG A 1 73 ? -1.145 0.313 11.816 1.00 82.75 73 ARG A O 1
ATOM 578 N N . ALA A 1 74 ? -1.708 0.957 9.741 1.00 85.56 74 ALA A N 1
ATOM 579 C CA . ALA A 1 74 ? -3.087 1.292 10.084 1.00 85.56 74 ALA A CA 1
ATOM 580 C C . ALA A 1 74 ? -3.866 0.057 10.567 1.00 85.56 74 ALA A C 1
ATOM 582 O O . ALA A 1 74 ? -4.603 0.135 11.550 1.00 85.56 74 ALA A O 1
ATOM 583 N N . ILE A 1 75 ? -3.677 -1.091 9.910 1.00 85.44 75 ILE A N 1
ATOM 584 C CA . ILE A 1 75 ? -4.277 -2.365 10.322 1.00 85.44 75 ILE A CA 1
ATOM 585 C C . ILE A 1 75 ? -3.739 -2.804 11.691 1.00 85.44 75 ILE A C 1
ATOM 587 O O . ILE A 1 75 ? -4.539 -3.163 12.552 1.00 85.44 75 ILE A O 1
ATOM 591 N N . GLU A 1 76 ? -2.426 -2.735 11.926 1.00 84.25 76 GLU A N 1
ATOM 592 C CA . GLU A 1 76 ? -1.810 -3.061 13.223 1.00 84.25 76 GLU A CA 1
ATOM 593 C C . GLU A 1 76 ? -2.392 -2.208 14.354 1.00 84.25 76 GLU A C 1
ATOM 595 O O . GLU A 1 76 ? -2.843 -2.754 15.359 1.00 84.25 76 GLU A O 1
ATOM 600 N N . THR A 1 77 ? -2.499 -0.888 14.159 1.00 87.56 77 THR A N 1
ATOM 601 C CA . THR A 1 77 ? -3.118 0.010 15.148 1.00 87.56 77 THR A CA 1
ATOM 602 C C . THR A 1 77 ? -4.568 -0.382 15.440 1.00 87.56 77 THR A C 1
ATOM 604 O O . THR A 1 77 ? -4.978 -0.427 16.597 1.00 87.56 77 THR A O 1
ATOM 607 N N . LEU A 1 78 ? -5.365 -0.714 14.419 1.00 84.25 78 LEU A N 1
ATOM 608 C CA . LEU A 1 78 ? -6.756 -1.132 14.629 1.00 84.25 78 LEU A CA 1
ATOM 609 C C . LEU A 1 78 ? -6.871 -2.471 15.376 1.00 84.25 78 LEU A C 1
ATOM 611 O O . LEU A 1 78 ? -7.842 -2.668 16.113 1.00 84.25 78 LEU A O 1
ATOM 615 N N . ILE A 1 79 ? -5.908 -3.381 15.200 1.00 86.19 79 ILE A N 1
ATOM 616 C CA . ILE A 1 79 ? -5.823 -4.633 15.965 1.00 86.19 79 ILE A CA 1
ATOM 617 C C . ILE A 1 79 ? -5.465 -4.336 17.426 1.00 86.19 79 ILE A C 1
ATOM 619 O O . ILE A 1 79 ? -6.129 -4.847 18.327 1.00 86.19 79 ILE A O 1
ATOM 623 N N . GLU A 1 80 ? -4.457 -3.495 17.675 1.00 88.38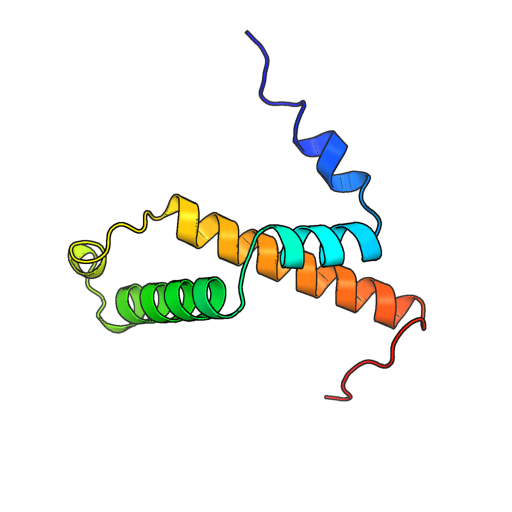 80 GLU A N 1
ATOM 624 C CA . GLU A 1 80 ? -4.025 -3.099 19.026 1.00 88.38 80 GLU A CA 1
ATOM 625 C C . GLU A 1 80 ? -5.135 -2.389 19.811 1.00 88.38 80 GLU A C 1
ATOM 627 O O . GLU A 1 80 ? -5.314 -2.625 21.006 1.00 88.38 80 GLU A O 1
ATOM 632 N N . GLU A 1 81 ? -5.934 -1.568 19.128 1.00 89.06 81 GLU A N 1
ATOM 633 C CA . GLU A 1 81 ? -7.113 -0.909 19.694 1.00 89.06 81 GLU A CA 1
ATOM 634 C C . GLU A 1 81 ? -8.312 -1.859 19.891 1.00 89.06 81 GLU A C 1
ATOM 636 O O . GLU A 1 81 ? -9.351 -1.442 20.408 1.00 89.06 81 GLU A O 1
ATOM 641 N N . GLY A 1 82 ? -8.209 -3.123 19.463 1.00 87.38 82 GLY A N 1
ATOM 642 C CA . GLY A 1 82 ? -9.280 -4.118 19.550 1.00 87.38 82 GLY A CA 1
ATOM 643 C C . GLY A 1 82 ? -10.478 -3.828 18.641 1.00 87.38 82 GLY A C 1
ATOM 644 O O . GLY A 1 82 ? -11.569 -4.346 18.878 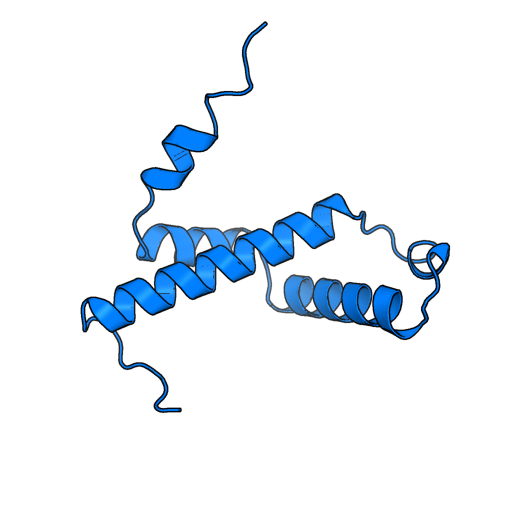1.00 87.38 82 GLY A O 1
ATOM 645 N N . LYS A 1 83 ? -10.304 -2.982 17.616 1.00 85.12 83 LYS A N 1
ATOM 646 C CA . LYS A 1 83 ? -11.369 -2.592 16.676 1.00 85.12 83 LYS A CA 1
ATOM 647 C C . LYS A 1 83 ? -11.588 -3.623 15.573 1.00 85.12 83 LYS A C 1
ATOM 649 O O . LYS A 1 83 ? -12.691 -3.698 15.035 1.00 85.12 83 LYS A O 1
ATOM 654 N N . ILE A 1 84 ? -10.560 -4.398 15.237 1.00 84.12 84 ILE A N 1
ATOM 655 C CA . ILE A 1 84 ? -10.636 -5.520 14.297 1.00 84.12 84 ILE A CA 1
ATOM 656 C C . ILE A 1 84 ? -9.891 -6.731 14.867 1.00 84.12 84 ILE A C 1
ATOM 658 O O . ILE A 1 84 ? -8.931 -6.581 15.622 1.00 84.12 84 ILE A O 1
ATOM 662 N N . GLU A 1 85 ? -10.322 -7.939 14.504 1.00 79.88 85 GLU A N 1
ATOM 663 C CA . GLU A 1 85 ? -9.583 -9.156 14.844 1.00 79.88 85 GLU A CA 1
ATOM 664 C C . GLU A 1 85 ? -8.369 -9.310 13.919 1.00 79.88 85 GLU A C 1
ATOM 666 O O . GLU A 1 85 ? -8.491 -9.267 12.694 1.00 79.88 85 GLU A O 1
ATOM 671 N N . GLY A 1 86 ? -7.190 -9.505 14.510 1.00 73.06 86 GLY A N 1
ATOM 672 C CA . GLY A 1 86 ? -5.991 -9.865 13.763 1.00 73.06 86 GLY A CA 1
ATOM 673 C C . GLY A 1 86 ? -6.053 -11.301 13.241 1.00 73.06 86 GLY A C 1
ATOM 674 O O . GLY A 1 86 ? -6.704 -12.172 13.826 1.00 73.06 86 GLY A O 1
ATOM 675 N N . VAL A 1 87 ? -5.326 -11.575 12.158 1.00 69.50 87 VAL A N 1
ATOM 676 C CA . VAL A 1 87 ? -5.099 -12.955 11.719 1.00 69.50 87 VAL A CA 1
ATOM 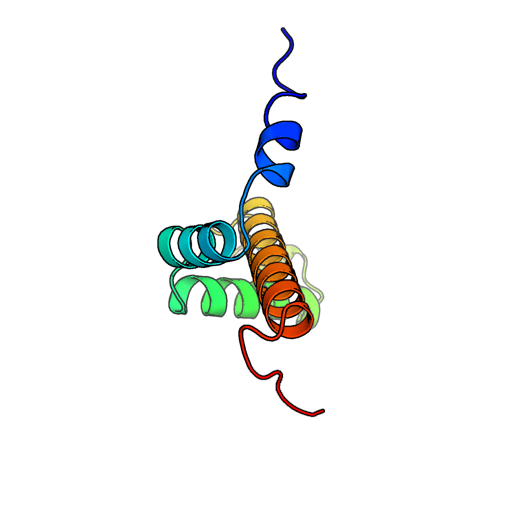677 C C . VAL A 1 87 ? -4.143 -13.593 12.725 1.00 69.50 87 VAL A C 1
ATOM 679 O O . VAL A 1 87 ? -3.005 -13.149 12.857 1.00 69.50 87 VAL A O 1
ATOM 682 N N . LYS A 1 88 ? -4.607 -14.606 13.466 1.00 53.84 88 LYS A N 1
ATOM 683 C CA . LYS A 1 88 ? -3.722 -15.408 14.321 1.00 53.84 88 LYS A CA 1
ATOM 684 C C . LYS A 1 88 ? -2.691 -16.098 13.429 1.00 53.84 88 LYS A C 1
ATOM 686 O O . LYS A 1 88 ? -3.069 -16.934 12.609 1.00 53.84 88 LYS A O 1
ATOM 691 N N . SER A 1 89 ? -1.433 -15.703 13.576 1.00 47.88 89 SER A N 1
ATOM 692 C CA . SER A 1 89 ? -0.268 -16.394 13.027 1.00 47.88 89 SER A CA 1
ATOM 693 C C . SER A 1 89 ? 0.003 -17.713 13.743 1.00 47.88 89 SER A C 1
ATOM 695 O O . SER A 1 89 ? -0.317 -17.828 14.950 1.00 47.88 89 SER A O 1
#

Sequence (89 aa):
MSTSDSNLEDINSKTPAQMIESFYNTHTIDKVKLTLLEAFQGYALNDKSGFLKLDIGEEQVSEVFDSLIELVRAIETLIEEGKIEGVKS